Protein AF-A0A0K2VF06-F1 (afdb_monomer_lite)

Sequence (152 aa):
NKLTKWKQSRIMMLVVFKSTPILQKTLKVRHAMFQLYALKLLKMQTKYLGRQWRKSHMKILTSIYTQVRHRLNDDWAYGNDVDSHPLDFQAEESELRTAVDRFHCRRYECLNSSHDGDFKNMTKDFFADDFHFESVDNCISSVLSQEIELMP

Organism: Lepeophtheirus salmonis (NCBI:txid72036)

InterPro domains:
  IPR021819 Far11/STRP, C-terminal [PF11882] (1-128)
  IPR021819 Far11/STRP, C-terminal [SM01293] (1-135)
  IPR040185 Far11/STRP [PTHR13239] (1-150)

Foldseek 3Di:
DDDPVVPLLSLLVCVVVVVLVVLVVQCVDPDLVSVLVSLVSVLSNLQPVADVVCVVPVVSVVCNVVRPDDDPPSCSPPHDNPPDDNVVSVVVVVVVVVVVVVVCCVPPVVVVPPPDDPCVVVVCVVCVVVPDDDPPPPPPPDPVPPPPPPDD

pLDDT: mean 77.27, std 17.56, range [43.62, 97.31]

Secondary structure (DSSP, 8-state):
--SSTT-HHHHHHHHHTT-HHHHHHHTTSS-HHHHHHHHHHHHHHTTTSHHHHHHHTHHHHHHHHHHSPP-TT--TTS-------HHHHHHHHHHHHHHHHHHHIIIIIHHHTTT-TTTHHHHHHHHTT----------TT--TTS------

Structure (mmCIF, N/CA/C/O backbone):
data_AF-A0A0K2VF06-F1
#
_entry.id   AF-A0A0K2VF06-F1
#
loop_
_atom_site.group_PDB
_atom_site.id
_atom_site.type_symbol
_atom_site.label_atom_id
_atom_site.label_alt_id
_atom_site.label_comp_id
_atom_site.label_asym_id
_atom_site.label_entity_id
_atom_site.label_seq_id
_atom_site.pdbx_PDB_ins_code
_atom_site.Cartn_x
_atom_site.Cartn_y
_atom_site.Cartn_z
_atom_site.occupancy
_atom_site.B_iso_or_equiv
_atom_site.auth_seq_id
_atom_site.auth_comp_id
_atom_site.auth_asym_id
_atom_site.auth_atom_id
_atom_site.pdbx_PDB_model_num
ATOM 1 N N . ASN A 1 1 ? -7.682 -10.708 -15.814 1.00 61.62 1 ASN A N 1
ATOM 2 C CA . ASN A 1 1 ? -6.329 -10.539 -15.224 1.00 61.62 1 ASN A CA 1
ATOM 3 C C . ASN A 1 1 ? -6.378 -9.689 -13.953 1.00 61.62 1 ASN A C 1
ATOM 5 O O . ASN A 1 1 ? -7.124 -8.724 -13.926 1.00 61.62 1 ASN A O 1
ATOM 9 N N . LYS A 1 2 ? -5.641 -10.039 -12.882 1.00 79.94 2 LYS A N 1
ATOM 10 C CA . LYS A 1 2 ? -5.593 -9.255 -11.620 1.00 79.94 2 LYS A CA 1
ATOM 11 C C . LYS A 1 2 ? -4.374 -8.324 -11.620 1.00 79.94 2 LYS A C 1
ATOM 13 O O . LYS A 1 2 ? -3.289 -8.767 -11.976 1.00 79.94 2 LYS A O 1
ATOM 18 N N . LEU A 1 3 ? -4.544 -7.063 -11.205 1.00 82.50 3 LEU A N 1
ATOM 19 C CA . LEU A 1 3 ? -3.529 -6.017 -11.407 1.00 82.50 3 LEU A CA 1
ATOM 20 C C . LEU A 1 3 ? -2.263 -6.195 -10.557 1.00 82.50 3 LEU A C 1
ATOM 22 O O . LEU A 1 3 ? -1.172 -6.002 -11.080 1.00 82.50 3 LEU A O 1
ATOM 26 N N . THR A 1 4 ? -2.408 -6.569 -9.283 1.00 85.81 4 THR A N 1
ATOM 27 C CA . THR A 1 4 ? -1.322 -6.572 -8.278 1.00 85.81 4 THR A CA 1
ATOM 28 C C . THR A 1 4 ? -1.039 -7.948 -7.669 1.00 85.81 4 THR A C 1
ATOM 30 O O . THR A 1 4 ? -0.079 -8.124 -6.925 1.00 85.81 4 THR A O 1
ATOM 33 N N . LYS A 1 5 ? -1.874 -8.955 -7.958 1.00 86.19 5 LYS A N 1
ATOM 34 C CA . LYS A 1 5 ? -1.727 -10.297 -7.377 1.00 86.19 5 LYS A CA 1
ATOM 35 C C . LYS A 1 5 ? -0.446 -10.948 -7.912 1.00 86.19 5 LYS A C 1
ATOM 37 O O . LYS A 1 5 ? -0.345 -11.118 -9.120 1.00 86.19 5 LYS A O 1
ATOM 42 N N . TRP A 1 6 ? 0.459 -11.343 -7.012 1.00 82.62 6 TRP A N 1
ATOM 43 C CA . TRP A 1 6 ? 1.774 -11.930 -7.329 1.00 82.62 6 TRP A CA 1
ATOM 44 C C . TRP A 1 6 ? 2.726 -11.013 -8.110 1.00 82.62 6 TRP A C 1
ATOM 46 O O . TRP A 1 6 ? 3.704 -11.488 -8.668 1.00 82.62 6 TRP A O 1
ATOM 56 N N . LYS A 1 7 ? 2.455 -9.704 -8.146 1.00 88.06 7 LYS A N 1
ATOM 57 C CA . LYS A 1 7 ? 3.281 -8.724 -8.860 1.00 88.06 7 LYS A CA 1
ATOM 58 C C . LYS A 1 7 ? 3.896 -7.758 -7.860 1.00 88.06 7 LYS A C 1
ATOM 60 O O . LYS A 1 7 ? 3.299 -6.725 -7.553 1.00 88.06 7 LYS A O 1
ATOM 65 N N . GLN A 1 8 ? 5.042 -8.143 -7.306 1.00 87.56 8 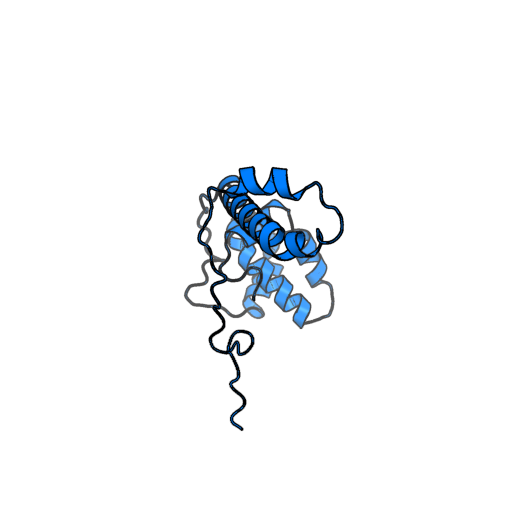GLN A N 1
ATOM 66 C CA . GLN A 1 8 ? 5.730 -7.396 -6.249 1.00 87.56 8 GLN A CA 1
ATOM 67 C C . GLN A 1 8 ? 6.121 -5.990 -6.714 1.00 87.56 8 GLN A C 1
ATOM 69 O O . GLN A 1 8 ? 5.853 -5.033 -5.996 1.00 87.56 8 GLN A O 1
ATOM 74 N N . SER A 1 9 ? 6.595 -5.850 -7.950 1.00 87.06 9 SER A N 1
ATOM 75 C CA . SER A 1 9 ? 6.999 -4.582 -8.576 1.00 87.06 9 SER A CA 1
ATOM 76 C C . SER A 1 9 ? 5.854 -3.575 -8.601 1.00 87.06 9 SER A C 1
ATOM 78 O O . SER A 1 9 ? 5.983 -2.455 -8.115 1.00 87.06 9 SER A O 1
ATOM 80 N N . ARG A 1 10 ? 4.652 -4.007 -8.993 1.00 89.44 10 ARG A N 1
ATOM 81 C CA . ARG A 1 10 ? 3.447 -3.159 -8.961 1.00 89.44 10 ARG A CA 1
ATOM 82 C C . ARG A 1 10 ? 3.022 -2.760 -7.556 1.00 89.44 10 ARG A C 1
ATOM 84 O O . ARG A 1 10 ? 2.544 -1.648 -7.351 1.00 89.44 10 ARG A O 1
ATOM 91 N N . ILE A 1 11 ? 3.149 -3.666 -6.587 1.00 90.94 11 ILE A N 1
ATOM 92 C CA . ILE A 1 11 ? 2.858 -3.351 -5.184 1.00 90.94 11 ILE A CA 1
ATOM 93 C C . ILE A 1 11 ? 3.873 -2.328 -4.665 1.00 90.94 11 ILE A C 1
ATOM 95 O O . ILE A 1 11 ? 3.472 -1.369 -4.010 1.00 90.94 11 ILE A O 1
ATOM 99 N N . MET A 1 12 ? 5.152 -2.493 -5.002 1.00 88.81 12 MET A N 1
ATOM 100 C CA . MET A 1 12 ? 6.205 -1.554 -4.640 1.00 88.81 12 MET A CA 1
ATOM 101 C C . MET A 1 12 ? 5.965 -0.178 -5.265 1.00 88.81 12 MET A C 1
ATOM 103 O O . MET A 1 12 ? 5.983 0.818 -4.549 1.00 88.81 12 MET A O 1
ATOM 107 N N . MET A 1 13 ? 5.620 -0.107 -6.552 1.00 88.50 13 MET A N 1
ATOM 108 C CA . MET A 1 13 ? 5.266 1.154 -7.213 1.00 88.50 13 MET A CA 1
ATOM 109 C C . MET A 1 13 ? 4.129 1.884 -6.486 1.00 88.50 13 MET A C 1
ATOM 111 O O . MET A 1 13 ? 4.196 3.093 -6.273 1.00 88.50 13 MET A O 1
ATOM 115 N N . LEU A 1 14 ? 3.104 1.159 -6.022 1.00 91.00 14 LEU A N 1
ATOM 116 C CA . LEU A 1 14 ? 2.032 1.747 -5.211 1.00 91.00 14 LEU A CA 1
ATOM 117 C C . LEU A 1 14 ? 2.540 2.329 -3.880 1.00 91.00 14 LEU A C 1
ATOM 119 O O . LEU A 1 14 ? 1.982 3.318 -3.396 1.00 91.00 14 LEU A O 1
ATOM 123 N N . VAL A 1 15 ? 3.560 1.729 -3.268 1.00 90.38 15 VAL A N 1
ATOM 124 C CA . VAL A 1 15 ? 4.181 2.225 -2.028 1.00 90.38 15 VAL A CA 1
ATOM 125 C C . VAL A 1 15 ? 5.051 3.451 -2.308 1.00 90.38 15 VAL A C 1
ATOM 127 O O . VAL A 1 15 ? 4.930 4.452 -1.596 1.00 90.38 15 VAL A O 1
ATOM 130 N N . VAL A 1 16 ? 5.852 3.415 -3.377 1.00 88.31 16 VAL A N 1
A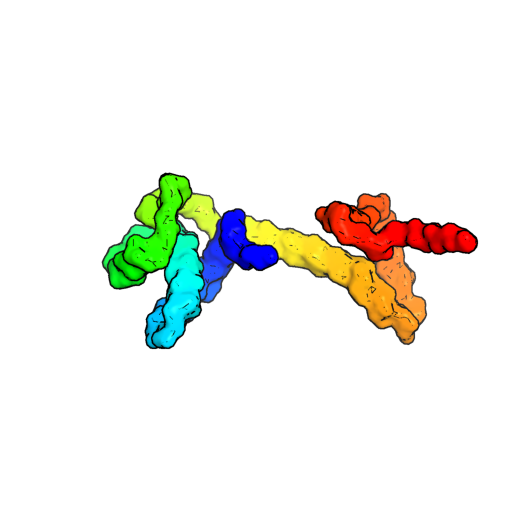TOM 131 C CA . VAL A 1 16 ? 6.680 4.536 -3.854 1.00 88.31 16 VAL A CA 1
ATOM 132 C C . VAL A 1 16 ? 5.813 5.765 -4.130 1.00 88.31 16 VAL A C 1
ATOM 134 O O . VAL A 1 16 ? 6.086 6.839 -3.597 1.00 88.31 16 VAL A O 1
ATOM 137 N N . PHE A 1 17 ? 4.688 5.595 -4.833 1.00 91.25 17 PHE A N 1
ATOM 138 C CA . PHE A 1 17 ? 3.723 6.667 -5.112 1.00 91.25 17 PHE A CA 1
ATOM 139 C C . PHE A 1 17 ? 2.837 7.068 -3.924 1.00 91.25 17 PHE A C 1
ATOM 141 O O . PHE A 1 17 ? 1.856 7.788 -4.102 1.00 91.25 17 PHE A O 1
ATOM 148 N N . LYS A 1 18 ? 3.142 6.610 -2.703 1.00 92.06 18 LYS A N 1
ATOM 149 C CA . LYS A 1 18 ? 2.395 6.959 -1.485 1.00 92.06 18 LYS A CA 1
ATOM 150 C C . LYS A 1 18 ? 0.889 6.713 -1.636 1.00 92.06 18 LYS A C 1
ATOM 152 O O . LYS A 1 18 ? 0.080 7.533 -1.220 1.00 92.06 18 LYS A O 1
ATOM 157 N N . SER A 1 19 ? 0.481 5.578 -2.206 1.00 94.56 19 SER A N 1
ATOM 158 C CA . SER A 1 19 ? -0.950 5.256 -2.373 1.00 94.56 19 SER A CA 1
ATOM 159 C C . SER A 1 19 ? -1.666 4.931 -1.055 1.00 94.56 19 SER A C 1
ATOM 161 O O . SER A 1 19 ? -2.891 5.017 -0.962 1.00 94.56 19 SER A O 1
ATOM 163 N N . THR A 1 20 ? -0.919 4.585 -0.006 1.00 93.75 20 THR A N 1
ATOM 164 C CA . THR A 1 20 ? -1.453 4.151 1.290 1.00 93.75 20 THR A CA 1
ATOM 165 C C . THR A 1 20 ? -2.448 5.145 1.915 1.00 93.75 20 THR A C 1
ATOM 167 O O . THR A 1 20 ? -3.533 4.704 2.291 1.00 93.75 20 THR A O 1
ATOM 170 N N . PRO A 1 21 ? -2.194 6.470 1.990 1.00 95.50 21 PRO A N 1
ATOM 171 C CA . PRO A 1 21 ? -3.152 7.434 2.538 1.00 95.50 21 PRO A CA 1
ATOM 172 C C . PRO A 1 21 ? -4.443 7.536 1.715 1.00 95.50 21 PRO A C 1
ATOM 174 O O . PRO A 1 21 ? -5.512 7.782 2.271 1.00 95.50 21 PRO A O 1
ATOM 177 N N . ILE A 1 22 ? -4.378 7.321 0.397 1.00 96.62 22 ILE A N 1
ATOM 178 C CA . ILE A 1 22 ? -5.568 7.285 -0.466 1.00 96.62 22 ILE A CA 1
ATOM 179 C C . ILE A 1 22 ? -6.405 6.062 -0.102 1.00 96.62 22 ILE A C 1
ATOM 181 O O . ILE A 1 22 ? -7.591 6.192 0.199 1.00 96.62 22 ILE A O 1
ATOM 185 N N . LEU A 1 23 ? -5.777 4.887 -0.022 1.00 96.62 23 LEU A N 1
ATOM 186 C CA . LEU A 1 23 ? -6.451 3.656 0.388 1.00 96.62 23 LEU A CA 1
ATOM 187 C C . LEU A 1 23 ? -7.056 3.782 1.796 1.00 96.62 23 LEU A C 1
ATOM 189 O O . LEU A 1 23 ? -8.189 3.367 2.018 1.00 96.62 23 LEU A O 1
ATOM 193 N N . GLN A 1 24 ? -6.383 4.445 2.734 1.00 96.00 24 GLN A N 1
ATOM 194 C CA . GLN A 1 24 ? -6.952 4.731 4.056 1.00 96.00 24 GLN A CA 1
ATOM 195 C C . GLN A 1 24 ? -8.229 5.577 3.985 1.00 96.00 24 GLN A C 1
ATOM 197 O O . GLN A 1 24 ? -9.198 5.287 4.686 1.00 96.00 24 GLN A O 1
ATOM 202 N N . LYS A 1 25 ? -8.264 6.604 3.126 1.00 96.12 25 LYS A N 1
ATOM 203 C CA . LYS A 1 25 ? -9.478 7.404 2.903 1.00 96.12 25 LYS A CA 1
ATOM 204 C C . LYS A 1 25 ? -10.601 6.549 2.320 1.00 96.12 25 LYS A C 1
ATOM 206 O O . LYS A 1 25 ? -11.737 6.677 2.769 1.00 96.12 25 LYS A O 1
ATOM 211 N N . THR A 1 26 ? -10.288 5.640 1.393 1.00 95.88 26 THR A N 1
ATOM 212 C CA . THR A 1 26 ? -11.295 4.743 0.798 1.00 95.88 26 THR A CA 1
ATOM 213 C C . THR A 1 26 ? -11.971 3.830 1.821 1.00 95.88 26 THR A C 1
ATOM 215 O O . THR A 1 26 ? -13.148 3.518 1.661 1.00 95.88 26 THR A O 1
ATOM 218 N N . LEU A 1 27 ? -11.297 3.484 2.927 1.00 96.25 27 LEU A N 1
ATOM 219 C CA . LEU A 1 27 ? -11.905 2.696 4.007 1.00 96.25 27 LEU A CA 1
ATOM 220 C C . LEU A 1 27 ? -13.056 3.422 4.720 1.00 96.25 27 LEU A C 1
ATOM 222 O O . LEU A 1 27 ? -13.896 2.767 5.331 1.00 96.25 27 LEU A O 1
ATOM 226 N N . LYS A 1 28 ? -13.137 4.756 4.634 1.00 94.75 28 LYS A N 1
ATOM 227 C CA . LYS A 1 28 ? -14.237 5.536 5.228 1.00 94.75 28 LYS A CA 1
ATOM 228 C C . LYS A 1 28 ? -15.548 5.412 4.442 1.00 94.75 28 LYS A C 1
ATOM 230 O O . LYS A 1 28 ? -16.607 5.729 4.978 1.00 94.75 28 LYS A O 1
ATOM 235 N N . VAL A 1 29 ? -15.491 4.959 3.188 1.00 95.69 29 VAL A N 1
ATOM 236 C CA . VAL A 1 29 ? -16.668 4.768 2.332 1.00 95.69 29 VAL A CA 1
ATOM 237 C C . VAL A 1 29 ? -17.415 3.511 2.773 1.00 95.69 29 VAL A C 1
ATOM 239 O O . VAL A 1 29 ? -16.829 2.433 2.826 1.00 95.69 29 VAL A O 1
ATOM 242 N N . ARG A 1 30 ? -18.719 3.628 3.057 1.00 93.06 30 ARG A N 1
ATOM 243 C CA . ARG A 1 30 ? -19.583 2.524 3.520 1.00 93.06 30 ARG A CA 1
ATOM 244 C C . ARG A 1 30 ? -19.983 1.578 2.381 1.00 93.06 30 ARG A C 1
ATOM 246 O O . ARG A 1 30 ? -21.158 1.416 2.078 1.00 93.06 30 ARG A O 1
ATOM 253 N N . HIS A 1 31 ? -18.998 0.963 1.738 1.00 96.88 31 HIS A N 1
ATOM 254 C CA . HIS A 1 31 ? -19.214 -0.028 0.691 1.00 96.88 31 HIS A CA 1
ATOM 255 C C . HIS A 1 31 ? -18.312 -1.242 0.930 1.00 96.88 31 HIS A C 1
ATOM 257 O O . HIS A 1 31 ? -17.108 -1.201 0.664 1.00 96.88 31 HIS A O 1
ATOM 263 N N . ALA A 1 32 ? -18.900 -2.331 1.432 1.00 94.62 32 ALA A N 1
ATOM 264 C CA . ALA A 1 32 ? -18.165 -3.477 1.972 1.00 94.62 32 ALA A CA 1
ATOM 265 C C . ALA A 1 32 ? -17.173 -4.095 0.974 1.00 94.62 32 ALA A C 1
ATOM 267 O O . ALA A 1 32 ? -16.021 -4.360 1.316 1.00 94.62 32 ALA A O 1
ATOM 268 N N . MET A 1 33 ? -17.581 -4.274 -0.287 1.00 95.88 33 MET A N 1
ATOM 269 C CA . MET A 1 33 ? -16.689 -4.819 -1.318 1.00 95.88 33 MET A CA 1
ATOM 270 C C . MET A 1 33 ? -15.512 -3.889 -1.603 1.00 95.88 33 MET A C 1
ATOM 272 O O . MET A 1 33 ? -14.379 -4.343 -1.739 1.00 95.88 33 MET A O 1
ATOM 276 N N . PHE A 1 34 ? -15.759 -2.582 -1.649 1.00 96.56 34 PHE A N 1
ATOM 277 C CA . PHE A 1 34 ? -14.711 -1.606 -1.932 1.00 96.56 34 PHE A CA 1
ATOM 278 C C . PHE A 1 34 ? -13.690 -1.552 -0.794 1.00 96.56 34 PHE A C 1
ATOM 280 O O . PHE A 1 34 ? -12.489 -1.662 -1.043 1.00 96.56 34 PHE A O 1
ATOM 287 N N . GLN A 1 35 ? -14.168 -1.515 0.453 1.00 97.31 35 GLN A N 1
ATOM 288 C CA . GLN A 1 35 ? -13.326 -1.618 1.645 1.00 97.31 35 GLN A CA 1
ATOM 289 C C . GLN A 1 35 ? -12.497 -2.907 1.633 1.00 97.31 35 GLN A C 1
ATOM 291 O O . GLN A 1 35 ? -11.291 -2.859 1.858 1.00 97.31 35 GLN A O 1
ATOM 296 N N . LEU A 1 36 ? -13.099 -4.050 1.289 1.00 96.81 36 LEU A N 1
ATOM 297 C CA . LEU A 1 36 ? -12.388 -5.326 1.195 1.00 96.81 36 LEU A CA 1
ATOM 298 C C . LEU A 1 36 ? -11.250 -5.284 0.162 1.00 96.81 36 LEU A C 1
ATOM 300 O O . LEU A 1 36 ? -10.164 -5.805 0.421 1.00 96.81 36 LEU A O 1
ATOM 304 N N . TYR A 1 37 ? -11.466 -4.688 -1.013 1.00 96.31 37 TYR A N 1
ATOM 305 C CA . TYR A 1 37 ? -10.409 -4.556 -2.021 1.00 96.31 37 TYR A CA 1
ATOM 306 C C . TYR A 1 37 ? -9.324 -3.558 -1.605 1.00 96.31 37 TYR A C 1
ATOM 308 O O . TYR A 1 37 ? -8.143 -3.846 -1.805 1.00 96.31 37 TYR A O 1
ATOM 316 N N . ALA A 1 38 ? -9.687 -2.451 -0.957 1.00 96.75 38 ALA A N 1
ATOM 317 C CA . ALA A 1 38 ? -8.722 -1.521 -0.376 1.00 96.75 38 ALA A CA 1
ATOM 318 C C . ALA A 1 38 ? -7.865 -2.197 0.709 1.00 96.75 38 ALA A C 1
ATOM 320 O O . ALA A 1 38 ? -6.642 -2.066 0.697 1.00 96.75 38 ALA A O 1
ATOM 321 N N . LEU A 1 39 ? -8.471 -3.001 1.590 1.00 97.06 39 LEU A N 1
ATOM 322 C CA . LEU A 1 39 ? -7.754 -3.777 2.607 1.00 97.06 39 LEU A CA 1
ATOM 323 C C . LEU A 1 39 ? -6.837 -4.835 1.998 1.00 97.06 39 LEU A C 1
ATOM 325 O O . LEU A 1 39 ? -5.738 -5.039 2.501 1.00 97.06 39 LEU A O 1
ATOM 329 N N . LYS A 1 40 ? -7.235 -5.479 0.894 1.00 95.88 40 LYS A N 1
ATOM 330 C CA . LYS A 1 40 ? -6.346 -6.387 0.151 1.00 95.88 40 LYS A CA 1
ATOM 331 C C . LYS A 1 40 ? -5.120 -5.652 -0.382 1.00 95.88 40 LYS A C 1
ATOM 333 O O . LYS A 1 40 ? -4.023 -6.183 -0.277 1.00 95.88 40 LYS A O 1
ATOM 338 N N . LEU A 1 41 ? -5.287 -4.450 -0.932 1.00 95.31 41 LEU A N 1
ATOM 339 C CA . LEU A 1 41 ? -4.155 -3.647 -1.399 1.00 95.31 41 LEU A CA 1
ATOM 340 C C . LEU A 1 41 ? -3.259 -3.220 -0.232 1.00 95.31 41 LEU A C 1
ATOM 342 O O . LEU A 1 41 ? -2.050 -3.419 -0.304 1.00 95.31 41 LEU A O 1
ATOM 346 N N . LEU A 1 42 ? -3.843 -2.732 0.866 1.00 95.44 42 LEU A N 1
ATOM 347 C CA . LEU A 1 42 ? -3.107 -2.369 2.080 1.00 95.44 42 LEU A CA 1
ATOM 348 C C . LEU A 1 42 ? -2.330 -3.561 2.654 1.00 95.44 42 LEU A C 1
ATOM 350 O O . LEU A 1 42 ? -1.158 -3.401 2.973 1.00 95.44 42 LEU A O 1
ATOM 354 N N . LYS A 1 43 ? -2.935 -4.756 2.701 1.00 94.56 43 LYS A N 1
ATOM 355 C CA . LYS A 1 43 ? -2.283 -6.011 3.113 1.00 94.56 43 LYS A CA 1
ATOM 356 C C . LYS A 1 43 ? -1.033 -6.310 2.292 1.00 94.56 43 LYS A C 1
ATOM 358 O O . LYS A 1 43 ? -0.024 -6.698 2.855 1.00 94.56 43 LYS A O 1
ATOM 363 N N . MET A 1 44 ? -1.079 -6.136 0.973 1.00 92.31 44 MET A N 1
ATOM 364 C CA . MET A 1 44 ? 0.103 -6.391 0.140 1.00 92.31 44 MET A CA 1
ATOM 365 C C . MET A 1 44 ? 1.192 -5.327 0.355 1.00 92.31 44 MET A C 1
ATOM 367 O O . MET A 1 44 ? 2.375 -5.634 0.253 1.00 92.31 44 MET A O 1
ATOM 371 N N . GLN A 1 45 ? 0.807 -4.086 0.667 1.00 92.06 45 GLN A N 1
ATOM 372 C CA . GLN A 1 45 ? 1.744 -2.981 0.891 1.00 92.06 45 GLN A CA 1
ATOM 373 C C . GLN A 1 45 ? 2.441 -3.034 2.254 1.00 92.06 45 GLN A C 1
ATOM 375 O O . GLN A 1 45 ? 3.572 -2.571 2.363 1.00 92.06 45 GLN A O 1
ATOM 380 N N . THR A 1 46 ? 1.808 -3.587 3.295 1.00 92.12 46 THR A N 1
ATOM 381 C CA . THR A 1 46 ? 2.343 -3.560 4.673 1.00 92.12 46 THR A CA 1
ATOM 382 C C . THR A 1 46 ? 3.749 -4.134 4.804 1.00 92.12 46 THR A C 1
ATOM 384 O O . THR A 1 46 ? 4.492 -3.686 5.677 1.00 92.12 46 THR A O 1
ATOM 387 N N . LYS A 1 47 ? 4.115 -5.098 3.947 1.00 88.12 47 LYS A N 1
ATOM 388 C CA . LYS A 1 47 ? 5.457 -5.688 3.887 1.00 88.12 47 LYS A CA 1
ATOM 389 C C . LYS A 1 47 ? 6.535 -4.623 3.649 1.00 88.12 47 LYS A C 1
ATOM 391 O O . LYS A 1 47 ? 7.601 -4.700 4.242 1.00 88.12 47 LYS A O 1
ATOM 396 N N . TYR A 1 48 ? 6.222 -3.600 2.858 1.00 88.06 48 TYR A N 1
ATOM 397 C CA . TYR A 1 48 ? 7.160 -2.566 2.411 1.00 88.06 48 TYR A CA 1
ATOM 398 C C . TYR A 1 48 ? 7.064 -1.253 3.207 1.00 88.06 48 TYR A C 1
ATOM 400 O O . TYR A 1 48 ? 7.881 -0.358 3.032 1.00 88.06 48 TYR A O 1
ATOM 408 N N . LEU A 1 49 ? 6.069 -1.109 4.090 1.00 88.56 49 LEU A N 1
ATOM 409 C CA . LEU A 1 49 ? 5.866 0.108 4.896 1.00 88.56 49 LEU A CA 1
ATOM 410 C C . LEU A 1 49 ? 6.684 0.114 6.202 1.00 88.56 49 LEU A C 1
ATOM 412 O O . LEU A 1 49 ? 6.724 1.118 6.915 1.00 88.56 49 LEU A O 1
ATOM 416 N N . GLY A 1 50 ? 7.335 -1.005 6.527 1.00 87.25 50 GLY A N 1
ATOM 417 C CA . GLY A 1 50 ? 8.227 -1.129 7.676 1.00 87.25 50 GLY A CA 1
ATOM 418 C C . GLY A 1 50 ? 7.521 -1.320 9.025 1.00 87.25 50 GLY A C 1
ATOM 419 O O . GLY A 1 50 ? 6.293 -1.359 9.162 1.00 87.25 50 GLY A O 1
ATOM 420 N N . ARG A 1 51 ? 8.324 -1.501 10.081 1.00 88.06 51 ARG A N 1
ATOM 421 C CA . ARG A 1 51 ? 7.826 -1.782 11.444 1.00 88.06 51 ARG A CA 1
ATOM 422 C C . ARG A 1 51 ? 7.120 -0.586 12.086 1.00 88.06 51 ARG A C 1
ATOM 424 O O . ARG A 1 51 ? 6.091 -0.778 12.733 1.00 88.06 51 ARG A O 1
ATOM 431 N N . GLN A 1 52 ? 7.627 0.632 11.890 1.00 88.88 52 GLN A N 1
ATOM 432 C CA . GLN A 1 52 ? 7.075 1.825 12.539 1.00 88.88 52 GLN A CA 1
ATOM 433 C C . GLN A 1 52 ? 5.665 2.163 12.045 1.00 88.88 52 GLN A C 1
ATOM 435 O O . GLN A 1 52 ? 4.789 2.475 12.851 1.00 88.88 52 GLN A O 1
ATOM 440 N N . TRP A 1 53 ? 5.414 2.025 10.740 1.00 91.25 53 TRP A N 1
ATOM 441 C CA . TRP A 1 53 ? 4.082 2.229 10.175 1.00 91.25 53 TRP A CA 1
ATOM 442 C C . TRP A 1 53 ? 3.068 1.247 10.764 1.00 91.25 53 TRP A C 1
ATOM 444 O O . TRP A 1 53 ? 1.971 1.646 11.145 1.00 91.25 53 TRP A O 1
ATOM 454 N N . ARG A 1 54 ? 3.451 -0.028 10.919 1.00 91.62 54 ARG A N 1
ATOM 455 C CA . ARG A 1 54 ? 2.586 -1.042 11.534 1.00 91.62 54 ARG A CA 1
ATOM 456 C C . ARG A 1 54 ? 2.157 -0.629 12.941 1.00 91.62 54 ARG A C 1
ATOM 458 O O . ARG A 1 54 ? 0.958 -0.620 13.209 1.00 91.62 54 ARG A O 1
ATOM 465 N N . LYS A 1 55 ? 3.103 -0.205 13.792 1.00 91.94 55 LYS A N 1
ATOM 466 C CA . LYS A 1 55 ? 2.829 0.263 15.166 1.00 91.94 55 LYS A CA 1
ATOM 467 C C . LYS A 1 55 ? 1.782 1.383 15.215 1.00 91.94 55 LYS A C 1
ATOM 469 O O . LYS A 1 55 ? 0.888 1.329 16.051 1.00 91.94 55 LYS A O 1
ATOM 474 N N . SER A 1 56 ? 1.850 2.361 14.310 1.00 94.62 56 SER A N 1
ATOM 475 C CA . SER A 1 56 ? 0.906 3.488 14.278 1.00 94.62 56 SER A CA 1
ATOM 476 C C . SER A 1 56 ? -0.424 3.191 13.568 1.00 94.62 56 SER A C 1
ATOM 478 O O . SER A 1 56 ? -1.381 3.943 13.733 1.00 94.62 56 SER A O 1
ATOM 480 N N . HIS A 1 57 ? -0.532 2.083 12.826 1.00 94.62 57 HIS A N 1
ATOM 481 C CA . HIS A 1 57 ? -1.707 1.736 12.012 1.00 94.62 57 HIS A CA 1
ATOM 482 C C . HIS A 1 57 ? -2.405 0.447 12.469 1.00 94.62 57 HIS A C 1
ATOM 484 O O . HIS A 1 57 ? -2.982 -0.286 11.662 1.00 94.62 57 HIS A O 1
ATOM 490 N N . MET A 1 58 ? -2.415 0.190 13.780 1.00 95.19 58 MET A N 1
ATOM 491 C CA . MET A 1 58 ? -2.995 -1.030 14.354 1.00 95.19 58 MET A CA 1
ATOM 492 C C . MET A 1 58 ? -4.450 -1.265 13.955 1.00 95.19 58 MET A C 1
ATOM 494 O O . MET A 1 58 ? -4.791 -2.377 13.581 1.00 95.19 58 MET A O 1
ATOM 498 N N . LYS A 1 59 ? -5.293 -0.226 13.907 1.00 96.12 59 LYS A N 1
ATOM 499 C CA . LYS A 1 59 ? -6.695 -0.372 13.465 1.00 96.12 59 LYS A CA 1
ATOM 500 C C . LYS A 1 59 ? -6.812 -0.968 12.055 1.00 96.12 59 LYS A C 1
ATOM 502 O O . LYS A 1 59 ? -7.706 -1.772 11.795 1.00 96.12 59 LYS A O 1
ATOM 507 N N . ILE A 1 60 ? -5.904 -0.597 11.150 1.00 96.00 60 ILE A N 1
ATOM 508 C CA . ILE A 1 60 ? -5.863 -1.136 9.784 1.00 96.00 60 ILE A CA 1
ATOM 509 C C . ILE A 1 60 ? -5.387 -2.582 9.815 1.00 96.00 60 ILE A C 1
ATOM 511 O O . ILE A 1 60 ? -6.019 -3.430 9.194 1.00 96.00 60 ILE A O 1
ATOM 515 N N . LEU A 1 61 ? -4.319 -2.873 10.563 1.00 95.44 61 LEU A N 1
ATOM 516 C CA . LEU A 1 61 ? -3.824 -4.241 10.729 1.00 95.44 61 LEU A CA 1
ATOM 517 C C . LEU A 1 61 ? -4.917 -5.155 11.281 1.00 95.44 61 LEU A C 1
ATOM 519 O O . LEU A 1 61 ? -5.172 -6.200 10.695 1.00 95.44 61 LEU A O 1
ATOM 523 N N . THR A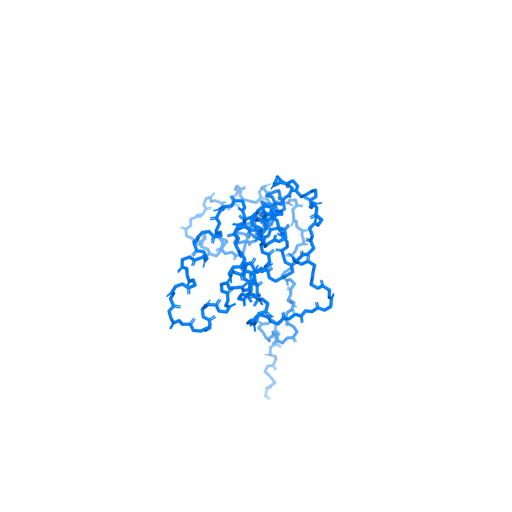 1 62 ? -5.624 -4.737 12.331 1.00 96.56 62 THR A N 1
ATOM 524 C CA . THR A 1 62 ? -6.774 -5.458 12.887 1.00 96.56 62 THR A CA 1
ATOM 525 C C . THR A 1 62 ? -7.856 -5.684 11.835 1.00 96.56 62 THR A C 1
ATOM 527 O O . THR A 1 62 ? -8.349 -6.798 11.713 1.00 96.56 62 THR A O 1
ATOM 530 N N . SER A 1 63 ? -8.189 -4.671 11.031 1.00 96.81 63 SER A N 1
ATOM 531 C CA . SER A 1 63 ? -9.189 -4.805 9.958 1.00 96.81 63 SER A CA 1
ATOM 532 C C . SER A 1 63 ? -8.748 -5.801 8.878 1.00 96.81 63 SER A C 1
ATOM 534 O O . SER A 1 63 ? -9.546 -6.599 8.395 1.00 96.81 63 SER A O 1
ATOM 536 N N . ILE A 1 64 ? -7.458 -5.816 8.526 1.00 96.50 64 ILE A N 1
ATOM 537 C CA . ILE A 1 64 ? -6.891 -6.828 7.625 1.00 96.50 64 ILE A CA 1
ATOM 538 C C . ILE A 1 64 ? -7.002 -8.218 8.262 1.00 96.50 64 ILE A C 1
ATOM 540 O O . ILE A 1 64 ? -7.423 -9.157 7.587 1.00 96.50 64 ILE A O 1
ATOM 544 N N . TYR A 1 65 ? -6.667 -8.348 9.548 1.00 95.44 65 TYR A N 1
ATOM 545 C CA . TYR A 1 65 ? -6.746 -9.610 10.283 1.00 95.44 65 TYR A CA 1
ATOM 546 C C . TYR A 1 65 ? -8.161 -10.185 10.343 1.00 95.44 65 TYR A C 1
ATOM 548 O O . TYR A 1 65 ? -8.314 -11.398 10.215 1.00 95.44 65 TYR A O 1
AT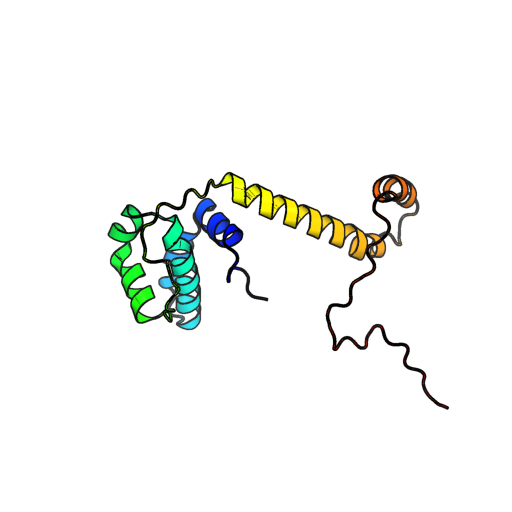OM 556 N N . THR A 1 66 ? -9.182 -9.346 10.508 1.00 96.56 66 THR A N 1
ATOM 557 C CA . THR A 1 66 ? -10.569 -9.803 10.653 1.00 96.56 66 THR A CA 1
ATOM 558 C C . THR A 1 66 ? -11.288 -9.995 9.319 1.00 96.56 66 THR A C 1
ATOM 560 O O . THR A 1 66 ? -12.144 -10.869 9.221 1.00 96.56 66 THR A O 1
ATOM 563 N N . GLN A 1 67 ? -10.962 -9.211 8.284 1.00 96.19 67 GLN A N 1
ATOM 564 C CA . GLN A 1 67 ? -11.759 -9.161 7.047 1.00 96.19 67 GLN A CA 1
ATOM 565 C C . GLN A 1 67 ? -11.076 -9.792 5.828 1.00 96.19 67 GLN A C 1
ATOM 567 O O . GLN A 1 67 ? -11.753 -10.178 4.873 1.00 96.19 67 GLN A O 1
ATOM 572 N N . VAL A 1 68 ? -9.744 -9.901 5.810 1.00 96.19 68 VAL A N 1
ATOM 573 C CA . VAL A 1 68 ? -9.007 -10.447 4.661 1.00 96.19 68 VAL A CA 1
ATOM 574 C C . VAL A 1 68 ? -8.567 -11.878 4.951 1.00 96.19 68 VAL A C 1
ATOM 576 O O . VAL A 1 68 ? -7.925 -12.153 5.956 1.00 96.19 68 VAL A O 1
ATOM 579 N N . ARG A 1 69 ? -8.854 -12.801 4.024 1.00 93.88 69 ARG A N 1
ATOM 580 C CA . ARG A 1 69 ? -8.437 -14.208 4.137 1.00 93.88 69 ARG A CA 1
ATOM 581 C C . ARG A 1 69 ? -6.913 -14.340 4.279 1.00 93.88 69 ARG A C 1
ATOM 583 O O . ARG A 1 69 ? -6.167 -13.781 3.468 1.00 93.88 69 ARG A O 1
ATOM 590 N N . HIS A 1 70 ? -6.490 -15.152 5.246 1.00 92.81 70 HIS A N 1
ATOM 591 C CA . HIS A 1 70 ? -5.094 -15.528 5.494 1.00 92.81 70 HIS A CA 1
ATOM 592 C C . HIS A 1 70 ? -4.687 -16.774 4.711 1.00 92.81 70 HIS A C 1
ATOM 594 O O . HIS A 1 70 ? -5.513 -17.644 4.415 1.00 92.81 70 HIS A O 1
ATOM 600 N N . ARG A 1 71 ? -3.405 -16.854 4.361 1.00 89.25 71 ARG A N 1
ATOM 601 C CA . ARG A 1 71 ? -2.752 -18.027 3.774 1.00 89.25 71 ARG A CA 1
ATOM 602 C C . ARG A 1 71 ? -1.534 -18.381 4.617 1.00 89.25 71 ARG A C 1
ATOM 604 O O . ARG A 1 71 ? -0.932 -17.503 5.214 1.00 89.25 71 ARG A O 1
ATOM 611 N N . LEU A 1 72 ? -1.149 -19.654 4.625 1.00 83.94 72 LEU A N 1
ATOM 612 C CA . LEU A 1 72 ? 0.039 -20.105 5.362 1.00 83.94 72 LEU A CA 1
ATOM 613 C C . LEU A 1 72 ? 1.324 -19.408 4.883 1.00 83.94 72 LEU A C 1
ATOM 615 O O . LEU A 1 72 ? 2.190 -19.102 5.689 1.00 83.94 72 LEU A O 1
ATOM 619 N N . ASN A 1 73 ? 1.394 -19.073 3.592 1.00 83.81 73 ASN A N 1
ATOM 620 C CA . ASN A 1 73 ? 2.547 -18.402 2.984 1.00 83.81 73 ASN A CA 1
ATOM 621 C C . ASN A 1 73 ? 2.416 -16.862 2.973 1.00 83.81 73 ASN A C 1
ATOM 623 O O . ASN A 1 73 ? 3.131 -16.195 2.230 1.00 83.81 73 ASN A O 1
ATOM 627 N N . ASP A 1 74 ? 1.459 -16.287 3.712 1.00 85.06 74 ASP A N 1
ATOM 628 C CA . ASP A 1 74 ? 1.251 -14.836 3.765 1.00 85.06 74 ASP A CA 1
ATOM 629 C C . ASP A 1 74 ? 2.262 -14.184 4.730 1.00 85.06 74 ASP A C 1
ATOM 631 O O . ASP A 1 74 ? 2.027 -14.088 5.933 1.00 85.06 74 ASP A O 1
ATOM 635 N N . ASP A 1 75 ? 3.366 -13.664 4.197 1.00 83.94 75 ASP A N 1
ATOM 636 C CA . ASP A 1 75 ? 4.465 -13.053 4.961 1.00 83.94 75 ASP A CA 1
ATOM 637 C C . ASP A 1 75 ? 4.287 -11.547 5.250 1.00 83.94 75 ASP A C 1
ATOM 639 O O . ASP A 1 75 ? 5.138 -10.923 5.879 1.00 83.94 75 ASP A O 1
ATOM 643 N N . TRP A 1 76 ? 3.160 -10.947 4.851 1.00 86.44 76 TRP A N 1
ATOM 644 C CA . TRP A 1 76 ? 2.884 -9.502 4.974 1.00 86.44 76 TRP A CA 1
ATOM 645 C C . TRP A 1 76 ? 3.008 -8.924 6.396 1.00 86.44 76 TRP A C 1
ATOM 647 O O . TRP A 1 76 ? 3.241 -7.720 6.566 1.00 86.44 76 TRP A O 1
ATOM 657 N N . ALA A 1 77 ? 2.800 -9.762 7.415 1.00 81.88 77 ALA A N 1
ATOM 658 C CA . ALA A 1 77 ? 2.887 -9.392 8.824 1.00 81.88 77 ALA A CA 1
ATOM 659 C C . ALA A 1 77 ? 4.308 -9.543 9.393 1.00 81.88 77 ALA A C 1
ATOM 661 O O . ALA A 1 77 ? 4.631 -8.885 10.384 1.00 81.88 77 ALA A O 1
ATOM 662 N N . TYR A 1 78 ? 5.165 -10.347 8.757 1.00 78.81 78 TYR A N 1
ATOM 663 C CA . TYR A 1 78 ? 6.553 -10.507 9.171 1.00 78.81 78 TYR A CA 1
ATOM 664 C C . TYR A 1 78 ? 7.368 -9.271 8.779 1.00 78.81 78 TYR A C 1
ATOM 666 O O . TYR A 1 78 ? 7.166 -8.636 7.744 1.00 78.81 78 TYR A O 1
ATOM 674 N N . GLY A 1 79 ? 8.238 -8.843 9.690 1.00 63.41 79 GLY A N 1
ATOM 675 C CA . GLY A 1 79 ? 9.034 -7.628 9.555 1.00 63.41 79 GLY A CA 1
ATOM 676 C C . GLY A 1 79 ? 10.441 -7.891 9.068 1.00 63.41 79 GLY A C 1
ATOM 677 O O . GLY A 1 79 ? 11.369 -7.373 9.685 1.00 63.41 79 GLY A O 1
ATOM 678 N N . ASN A 1 80 ? 10.591 -8.702 8.024 1.00 64.38 80 ASN A N 1
ATOM 679 C CA . ASN A 1 80 ? 11.865 -8.752 7.322 1.00 64.38 80 ASN A CA 1
ATOM 680 C C . ASN A 1 80 ? 12.022 -7.416 6.601 1.00 64.38 80 ASN A C 1
ATOM 682 O O . ASN A 1 80 ? 11.103 -6.994 5.892 1.00 64.38 80 ASN A O 1
ATOM 686 N N . ASP A 1 81 ? 13.139 -6.739 6.845 1.00 63.50 81 ASP A N 1
ATOM 687 C CA . ASP A 1 81 ? 13.549 -5.632 5.999 1.00 63.50 81 ASP A CA 1
ATOM 688 C C . ASP A 1 81 ? 13.786 -6.251 4.625 1.00 63.50 81 ASP A C 1
ATOM 690 O O . ASP A 1 81 ? 14.640 -7.114 4.441 1.00 63.50 81 ASP A O 1
ATOM 694 N N . VAL A 1 82 ? 12.887 -5.953 3.694 1.00 67.12 82 VAL A N 1
ATOM 695 C CA . VAL A 1 82 ? 13.095 -6.359 2.316 1.00 67.12 82 VAL A CA 1
ATOM 696 C C . VAL A 1 82 ? 14.153 -5.395 1.804 1.00 67.12 82 VAL A C 1
ATOM 698 O O . VAL A 1 82 ? 13.878 -4.195 1.752 1.00 67.12 82 VAL A O 1
ATOM 701 N N . ASP A 1 83 ? 15.324 -5.905 1.422 1.00 61.59 83 ASP A N 1
ATOM 702 C CA . ASP A 1 83 ? 16.369 -5.168 0.690 1.00 61.59 83 ASP A CA 1
ATOM 703 C C . ASP A 1 83 ? 15.895 -4.831 -0.738 1.00 61.59 83 ASP A C 1
ATOM 705 O O . ASP A 1 83 ? 16.552 -5.080 -1.739 1.00 61.59 83 ASP A O 1
ATOM 709 N N . SER A 1 84 ? 14.667 -4.340 -0.856 1.00 63.66 84 SER A N 1
ATOM 710 C CA . SER A 1 84 ? 14.022 -3.982 -2.102 1.00 63.66 84 SER A CA 1
ATOM 711 C C . SER A 1 84 ? 14.355 -2.527 -2.389 1.00 63.66 84 SER A C 1
ATOM 713 O O . SER A 1 84 ? 13.718 -1.630 -1.825 1.00 63.66 84 SER A O 1
ATOM 715 N N . HIS A 1 85 ? 15.345 -2.290 -3.247 1.00 67.06 85 HIS A N 1
ATOM 716 C CA . HIS A 1 85 ? 15.678 -0.943 -3.677 1.00 67.06 85 HIS A CA 1
ATOM 717 C C . HIS A 1 85 ? 14.585 -0.434 -4.638 1.00 67.06 85 HIS A C 1
ATOM 719 O O . HIS A 1 85 ? 14.243 -1.126 -5.597 1.00 67.06 85 HIS A O 1
ATOM 725 N N . PRO A 1 86 ? 13.996 0.761 -4.426 1.00 67.81 86 PRO A N 1
ATOM 726 C CA . PRO A 1 86 ? 12.920 1.275 -5.279 1.00 67.81 86 PRO A CA 1
ATOM 727 C C . PRO A 1 86 ? 13.257 1.334 -6.777 1.00 67.81 86 PRO A C 1
ATOM 729 O O . PRO A 1 86 ? 12.354 1.190 -7.600 1.00 67.81 86 PRO A O 1
ATOM 732 N N . LEU A 1 87 ? 14.537 1.524 -7.125 1.00 66.50 87 LEU A N 1
ATOM 733 C CA . LEU A 1 87 ? 14.992 1.574 -8.521 1.00 66.50 87 LEU A CA 1
ATOM 734 C C . LEU A 1 87 ? 14.846 0.230 -9.244 1.00 66.50 87 LEU A C 1
ATOM 736 O O . LEU A 1 87 ? 14.524 0.226 -10.430 1.00 66.50 87 LEU A O 1
ATOM 740 N N . ASP A 1 88 ? 15.016 -0.891 -8.540 1.00 70.62 88 ASP A N 1
ATOM 741 C CA . ASP A 1 88 ? 15.034 -2.222 -9.160 1.00 70.62 88 ASP A CA 1
ATOM 742 C C . ASP A 1 88 ? 13.675 -2.548 -9.796 1.00 70.62 88 ASP A C 1
ATOM 744 O O . ASP A 1 88 ? 13.587 -3.086 -10.896 1.00 70.62 88 ASP A O 1
ATOM 748 N N . PHE A 1 89 ? 12.589 -2.125 -9.147 1.00 72.25 89 PHE A N 1
ATOM 749 C CA . PHE A 1 89 ? 11.225 -2.342 -9.638 1.00 72.25 89 PHE A CA 1
ATOM 750 C C . PHE A 1 89 ? 10.812 -1.343 -10.721 1.00 72.25 89 PHE A C 1
ATOM 752 O O . PHE A 1 89 ? 9.918 -1.633 -11.518 1.00 72.25 89 PHE A O 1
ATOM 759 N N . GLN A 1 90 ? 11.433 -0.160 -10.745 1.00 75.44 90 GLN A N 1
ATOM 760 C CA . GLN A 1 90 ? 11.171 0.846 -11.770 1.00 75.44 90 GLN A CA 1
ATOM 761 C C . GLN A 1 90 ? 11.780 0.432 -13.113 1.00 75.44 90 GLN A C 1
ATOM 763 O O . GLN A 1 90 ? 11.152 0.653 -14.148 1.00 75.44 90 GLN A O 1
ATOM 768 N N . ALA A 1 91 ? 12.957 -0.202 -13.096 1.00 79.50 91 ALA A N 1
ATOM 769 C CA . ALA A 1 91 ? 13.587 -0.755 -14.292 1.00 79.50 91 ALA A CA 1
ATOM 770 C C . ALA A 1 91 ? 12.716 -1.848 -14.934 1.00 79.50 91 ALA A C 1
ATOM 772 O O . ALA A 1 91 ? 12.400 -1.749 -16.118 1.00 79.50 91 ALA A O 1
ATOM 773 N N . GLU A 1 92 ? 12.235 -2.813 -14.142 1.00 78.38 92 GLU A N 1
ATOM 774 C CA . GLU A 1 92 ? 11.370 -3.900 -14.628 1.00 78.38 92 GLU A CA 1
ATOM 775 C C . GLU A 1 92 ? 10.054 -3.373 -15.235 1.00 78.38 92 GLU A C 1
ATOM 777 O O . GLU A 1 92 ? 9.650 -3.779 -16.324 1.00 78.38 92 GLU A O 1
ATOM 782 N N . GLU A 1 93 ? 9.376 -2.422 -14.579 1.00 81.56 93 GLU A N 1
ATOM 783 C CA . GLU A 1 93 ? 8.141 -1.837 -15.128 1.00 81.56 93 GLU A CA 1
ATOM 784 C C . GLU A 1 93 ? 8.406 -0.955 -16.364 1.00 81.56 93 GLU A C 1
ATOM 786 O O . GLU A 1 93 ? 7.551 -0.882 -17.248 1.00 81.56 93 GLU A O 1
ATOM 791 N N . SER A 1 94 ? 9.577 -0.314 -16.461 1.00 83.69 94 SER A N 1
ATOM 792 C CA . SER A 1 94 ? 10.003 0.454 -17.642 1.00 83.69 94 SER A CA 1
ATOM 793 C C . SER A 1 94 ? 10.282 -0.452 -18.843 1.00 83.69 94 SER A C 1
ATOM 795 O O . SER A 1 94 ? 9.863 -0.156 -19.964 1.00 83.69 94 SER A O 1
ATOM 797 N N . GLU A 1 95 ? 10.940 -1.587 -18.619 1.00 86.38 95 GLU A N 1
ATOM 798 C CA . GLU A 1 95 ? 11.171 -2.604 -19.645 1.00 86.38 95 GLU A CA 1
ATOM 799 C C . GLU A 1 95 ? 9.845 -3.198 -20.134 1.00 86.38 95 GLU A C 1
ATOM 801 O O . GLU A 1 95 ? 9.573 -3.215 -21.336 1.00 86.38 95 GLU A O 1
ATOM 806 N N . LEU A 1 96 ? 8.958 -3.579 -19.206 1.00 84.06 96 LEU A N 1
ATOM 807 C CA . LEU A 1 96 ? 7.615 -4.058 -19.535 1.00 84.06 96 LEU A CA 1
ATOM 808 C C . LEU A 1 96 ? 6.811 -3.017 -20.317 1.00 84.06 96 LEU A C 1
ATOM 810 O O . LEU A 1 96 ? 6.123 -3.372 -21.274 1.00 84.06 96 LEU A O 1
ATOM 814 N N . ARG A 1 97 ? 6.890 -1.736 -19.933 1.00 86.00 97 ARG A N 1
ATOM 815 C CA . ARG A 1 97 ? 6.251 -0.635 -20.664 1.00 86.00 97 ARG A CA 1
ATOM 816 C C . ARG A 1 97 ? 6.777 -0.559 -22.092 1.00 86.00 97 ARG A C 1
ATOM 818 O O . ARG A 1 97 ? 5.977 -0.574 -23.016 1.00 86.00 97 ARG A O 1
ATOM 825 N N . THR A 1 98 ? 8.096 -0.568 -22.261 1.00 86.75 98 THR A N 1
ATOM 826 C CA . THR A 1 98 ? 8.753 -0.499 -23.573 1.00 86.75 98 THR A CA 1
ATOM 827 C C . THR A 1 98 ? 8.360 -1.678 -24.463 1.00 86.75 98 THR A C 1
ATOM 829 O O . THR A 1 98 ? 8.056 -1.490 -25.638 1.00 86.75 98 THR A O 1
ATOM 832 N N . ALA A 1 99 ? 8.309 -2.894 -23.915 1.00 85.00 99 ALA A N 1
ATOM 833 C CA . ALA A 1 99 ? 7.889 -4.084 -24.651 1.00 85.00 99 ALA A CA 1
ATOM 834 C C . ALA A 1 99 ? 6.411 -4.013 -25.077 1.00 85.00 99 ALA A C 1
ATOM 836 O O . ALA A 1 99 ? 6.072 -4.361 -26.211 1.00 85.00 99 ALA A O 1
ATOM 837 N N . VAL A 1 100 ? 5.536 -3.531 -24.187 1.00 86.50 100 VAL A N 1
ATOM 838 C CA . VAL A 1 100 ? 4.109 -3.323 -24.474 1.00 86.50 100 VAL A CA 1
ATOM 839 C C . VAL A 1 100 ? 3.913 -2.242 -25.530 1.00 86.50 100 VAL A C 1
ATOM 841 O O . VAL A 1 100 ? 3.156 -2.459 -26.472 1.00 86.50 100 VAL A O 1
ATOM 844 N N . ASP A 1 101 ? 4.605 -1.113 -25.410 1.00 83.19 101 ASP A N 1
ATOM 845 C CA . ASP A 1 101 ? 4.507 -0.009 -26.360 1.00 83.19 101 ASP A CA 1
ATOM 846 C C . ASP A 1 101 ? 5.039 -0.447 -27.731 1.00 83.19 101 ASP A C 1
ATOM 848 O O . ASP A 1 101 ? 4.342 -0.289 -28.726 1.00 83.19 101 ASP A O 1
ATOM 852 N N . ARG A 1 102 ? 6.176 -1.158 -27.791 1.00 82.62 102 ARG A N 1
ATOM 853 C CA . ARG A 1 102 ? 6.687 -1.764 -29.035 1.00 82.62 102 ARG A CA 1
ATOM 854 C C . ARG A 1 102 ? 5.672 -2.723 -29.668 1.00 82.62 102 ARG A C 1
ATOM 856 O O . ARG A 1 102 ? 5.496 -2.727 -30.885 1.00 82.62 102 ARG A O 1
ATOM 863 N N . PHE A 1 103 ? 4.996 -3.549 -28.868 1.00 81.69 103 PHE A N 1
ATOM 864 C CA . PHE A 1 103 ? 3.924 -4.419 -29.357 1.00 81.69 103 PHE A CA 1
ATOM 865 C C . PHE A 1 103 ? 2.728 -3.615 -29.887 1.00 81.69 103 PHE A C 1
ATOM 867 O O . PHE A 1 103 ? 2.225 -3.920 -30.968 1.00 81.69 103 PHE A O 1
ATOM 874 N N . HIS A 1 104 ? 2.288 -2.584 -29.162 1.00 80.81 104 HIS A N 1
ATOM 875 C CA . HIS A 1 104 ? 1.183 -1.724 -29.577 1.00 80.81 104 HIS A CA 1
ATOM 876 C C . HIS A 1 104 ? 1.497 -0.955 -30.862 1.00 80.81 104 HIS A C 1
ATOM 878 O O . HIS A 1 104 ? 0.658 -0.957 -31.758 1.00 80.81 104 HIS A O 1
ATOM 884 N N . CYS A 1 105 ? 2.693 -0.377 -30.997 1.00 78.31 105 CYS A N 1
ATOM 885 C CA . CYS A 1 105 ? 3.138 0.285 -32.223 1.00 78.31 105 CYS A CA 1
ATOM 886 C C . CYS A 1 105 ? 3.084 -0.685 -33.409 1.00 78.31 105 CYS A C 1
ATOM 888 O O . CYS A 1 105 ? 2.422 -0.435 -34.415 1.00 78.31 105 CYS A O 1
ATOM 890 N N . ARG A 1 106 ? 3.676 -1.876 -33.256 1.00 73.19 106 ARG A N 1
ATOM 891 C CA . ARG A 1 106 ? 3.668 -2.888 -34.322 1.00 73.19 106 ARG A CA 1
ATOM 892 C C . ARG A 1 106 ? 2.263 -3.347 -34.710 1.00 73.19 106 ARG A C 1
ATOM 894 O O . ARG A 1 106 ? 1.986 -3.499 -35.895 1.00 73.19 106 ARG A O 1
ATOM 901 N N . ARG A 1 107 ? 1.375 -3.584 -33.738 1.00 73.81 107 ARG A N 1
ATOM 902 C CA . ARG A 1 107 ? 0.055 -4.186 -33.992 1.00 73.81 107 ARG A CA 1
ATOM 903 C C . ARG A 1 107 ? -1.051 -3.180 -34.311 1.00 73.81 107 ARG A C 1
ATOM 905 O O . ARG A 1 107 ? -1.911 -3.487 -35.130 1.00 73.81 107 ARG A O 1
ATOM 912 N N . TYR A 1 108 ? -1.063 -2.026 -33.655 1.00 75.19 108 TYR A N 1
ATOM 913 C CA . TYR A 1 108 ? -2.158 -1.057 -33.740 1.00 75.19 108 TYR A CA 1
ATOM 914 C C . TYR A 1 108 ? -1.781 0.219 -34.501 1.00 75.19 108 TYR A C 1
ATOM 916 O O . TYR A 1 108 ? -2.653 0.785 -35.154 1.00 75.19 108 TYR A O 1
ATOM 924 N N . GLU A 1 109 ? -0.517 0.660 -34.504 1.00 62.16 109 GLU A N 1
ATOM 925 C CA . GLU A 1 109 ? -0.134 1.845 -35.297 1.00 62.16 109 GLU A CA 1
ATOM 926 C C . GLU A 1 109 ? -0.005 1.521 -36.789 1.00 62.16 109 GLU A C 1
ATOM 928 O O . GLU A 1 109 ? -0.422 2.331 -37.611 1.00 62.16 109 GLU A O 1
ATOM 933 N N . CYS A 1 110 ? 0.406 0.301 -37.159 1.00 54.44 110 CYS A N 1
ATOM 934 C CA . CYS A 1 110 ? 0.391 -0.140 -38.562 1.00 54.44 110 CYS A CA 1
ATOM 935 C C . CYS A 1 110 ? -1.028 -0.136 -39.182 1.00 54.44 110 CYS A C 1
ATOM 937 O O . CYS A 1 110 ? -1.175 0.035 -40.390 1.00 54.44 110 CYS A O 1
ATOM 939 N N . LEU A 1 111 ? -2.078 -0.262 -38.357 1.00 49.81 111 LEU A N 1
ATOM 940 C CA . LEU A 1 111 ? -3.477 -0.202 -38.798 1.00 49.81 111 LEU A CA 1
ATOM 941 C C . LEU A 1 111 ? -3.954 1.246 -39.034 1.00 49.81 111 LEU A C 1
ATOM 943 O O . LEU A 1 111 ? -4.743 1.503 -39.945 1.00 49.81 111 LEU A O 1
ATOM 947 N N . ASN A 1 112 ? -3.441 2.195 -38.245 1.00 46.19 112 ASN A N 1
ATOM 948 C CA . ASN A 1 112 ? -3.821 3.611 -38.298 1.00 46.19 112 ASN A CA 1
ATOM 949 C C . ASN A 1 112 ? -3.045 4.407 -39.362 1.00 46.19 112 ASN A C 1
ATOM 951 O O . ASN A 1 112 ? -3.500 5.467 -39.782 1.00 46.19 112 ASN A O 1
ATOM 955 N N . SER A 1 113 ? -1.908 3.899 -39.846 1.00 48.34 113 SER A N 1
ATOM 956 C CA . SER A 1 113 ? -1.101 4.530 -40.906 1.00 48.34 113 SER A CA 1
ATOM 957 C C . SER A 1 113 ? -1.595 4.248 -42.331 1.00 48.34 113 SER A C 1
ATOM 959 O O . SER A 1 113 ? -0.872 4.495 -43.293 1.00 48.34 113 SER A O 1
ATOM 961 N N . SER A 1 114 ? -2.830 3.771 -42.506 1.00 48.56 114 SER A N 1
ATOM 962 C CA . SER A 1 114 ? -3.425 3.555 -43.836 1.00 48.56 114 SER A CA 1
ATOM 963 C C . SER A 1 114 ? -3.721 4.859 -44.601 1.00 48.56 114 SER A C 1
ATOM 965 O O . SER A 1 114 ? -4.315 4.795 -45.673 1.00 48.56 114 SER A O 1
ATOM 967 N N . HIS A 1 115 ? -3.322 6.027 -44.078 1.00 49.09 115 HIS A N 1
ATOM 968 C CA . HIS A 1 115 ? -3.661 7.324 -44.661 1.00 49.09 115 HIS A CA 1
ATOM 969 C C . HIS A 1 115 ? -2.507 8.283 -44.982 1.00 49.09 115 HIS A C 1
ATOM 971 O O . HIS A 1 115 ? -2.805 9.356 -45.493 1.00 49.09 115 HIS A O 1
ATOM 977 N N . ASP A 1 116 ? -1.233 7.924 -44.784 1.00 43.62 116 ASP A N 1
ATOM 978 C CA . ASP A 1 116 ? -0.143 8.784 -45.274 1.00 43.62 116 ASP A CA 1
ATOM 979 C C . ASP A 1 116 ? 1.109 7.983 -45.664 1.00 43.62 116 ASP A C 1
ATOM 981 O O . ASP A 1 116 ? 1.681 7.236 -44.867 1.00 43.62 116 ASP A O 1
ATOM 985 N N . GLY A 1 117 ? 1.490 8.086 -46.939 1.00 51.31 117 GLY A N 1
ATOM 986 C CA . GLY A 1 117 ? 2.424 7.190 -47.632 1.00 51.31 117 GLY A CA 1
ATOM 987 C C . GLY A 1 117 ? 3.901 7.330 -47.256 1.00 51.31 117 GLY A C 1
ATOM 988 O O . GLY A 1 117 ? 4.696 6.476 -47.647 1.00 51.31 117 GLY A O 1
ATOM 989 N N . ASP A 1 118 ? 4.273 8.335 -46.463 1.00 51.06 118 ASP A N 1
ATOM 990 C CA . ASP A 1 118 ? 5.678 8.729 -46.296 1.00 51.06 118 ASP A CA 1
ATOM 991 C C . ASP A 1 118 ? 6.377 8.127 -45.060 1.00 51.06 118 ASP A C 1
ATOM 993 O O . ASP A 1 118 ? 7.607 8.091 -44.998 1.00 51.06 118 ASP A O 1
ATOM 997 N N . PHE A 1 119 ? 5.642 7.557 -44.094 1.00 50.41 119 PHE A N 1
ATOM 998 C CA . PHE A 1 119 ? 6.235 7.025 -42.847 1.00 50.41 119 PHE A CA 1
ATOM 999 C C . PHE A 1 119 ? 6.666 5.542 -42.914 1.00 50.41 119 PHE A C 1
ATOM 1001 O O . PHE A 1 119 ? 7.301 5.014 -41.993 1.00 50.41 119 PHE A O 1
ATOM 1008 N N . LYS A 1 120 ? 6.350 4.844 -44.015 1.00 51.56 120 LYS A N 1
ATOM 1009 C CA . LYS A 1 120 ? 6.696 3.421 -44.206 1.00 51.56 120 LYS A CA 1
ATOM 1010 C C . LYS A 1 120 ? 8.197 3.173 -44.354 1.00 51.56 120 LYS A C 1
ATOM 1012 O O . LYS A 1 120 ? 8.659 2.088 -44.018 1.00 51.56 120 LYS A O 1
ATOM 1017 N N . ASN A 1 121 ? 8.957 4.160 -44.822 1.00 46.19 121 ASN A N 1
ATOM 1018 C CA . ASN A 1 121 ? 10.378 3.968 -45.119 1.00 46.19 121 ASN A CA 1
ATOM 1019 C C . ASN A 1 121 ? 11.258 4.107 -43.866 1.00 46.19 121 ASN A C 1
ATOM 1021 O O . ASN A 1 121 ? 12.227 3.373 -43.729 1.00 46.19 121 ASN A O 1
ATOM 1025 N N . MET A 1 122 ? 10.877 4.948 -42.895 1.00 46.00 122 MET A N 1
ATOM 1026 C CA . MET A 1 122 ? 11.655 5.129 -41.658 1.00 46.00 122 MET A CA 1
ATOM 1027 C C . MET A 1 122 ? 11.447 3.995 -40.643 1.00 46.00 122 MET A C 1
ATOM 1029 O O . MET A 1 122 ? 12.352 3.644 -39.892 1.00 46.00 122 MET A O 1
ATOM 1033 N N . THR A 1 123 ? 10.259 3.388 -40.628 1.00 51.91 123 THR A N 1
ATOM 1034 C CA . THR A 1 123 ? 9.952 2.250 -39.748 1.00 51.91 123 THR A CA 1
ATOM 1035 C C . THR A 1 123 ? 10.574 0.950 -40.255 1.00 51.91 123 THR A C 1
ATOM 1037 O O . THR A 1 123 ? 11.012 0.126 -39.456 1.00 51.91 123 THR A O 1
ATOM 1040 N N . LYS A 1 124 ? 10.692 0.771 -41.574 1.00 50.97 124 LYS A N 1
ATOM 1041 C CA . LYS A 1 124 ? 11.270 -0.443 -42.157 1.00 50.97 124 LYS A CA 1
ATOM 1042 C C . LYS A 1 124 ? 12.740 -0.641 -41.773 1.00 50.97 124 LYS A C 1
ATOM 1044 O O . LYS A 1 124 ? 13.113 -1.763 -41.454 1.00 50.97 124 LYS A O 1
ATOM 1049 N N . ASP A 1 125 ? 13.519 0.436 -41.698 1.00 51.31 125 ASP A N 1
ATOM 1050 C CA . ASP A 1 125 ? 14.949 0.368 -41.365 1.00 51.31 125 ASP A CA 1
ATOM 1051 C C . ASP A 1 125 ? 15.208 0.234 -39.853 1.00 51.31 125 ASP A C 1
ATOM 1053 O O . ASP A 1 12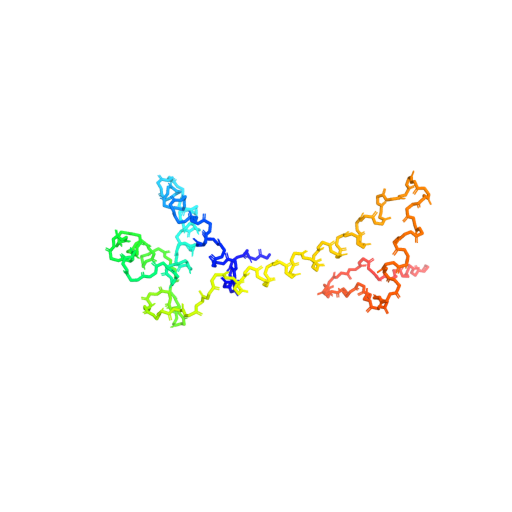5 ? 16.206 -0.355 -39.447 1.00 51.31 125 ASP A O 1
ATOM 1057 N N . PHE A 1 126 ? 14.290 0.710 -39.002 1.00 52.94 126 PHE A N 1
ATOM 1058 C CA . PHE A 1 126 ? 14.408 0.596 -37.539 1.00 52.94 126 PHE A CA 1
ATOM 1059 C C . PHE A 1 126 ? 13.926 -0.757 -36.984 1.00 52.94 126 PHE A C 1
ATOM 1061 O O . PHE A 1 126 ? 14.331 -1.155 -35.894 1.00 52.94 126 PHE A O 1
ATOM 1068 N N . PHE A 1 127 ? 13.056 -1.465 -37.715 1.00 53.12 127 PHE A N 1
ATOM 1069 C CA . PHE A 1 127 ? 12.469 -2.751 -37.309 1.00 53.12 127 PHE A CA 1
ATOM 1070 C C . PHE A 1 127 ? 12.964 -3.955 -38.135 1.00 53.12 127 PHE A C 1
ATOM 1072 O O . PHE A 1 127 ? 12.504 -5.072 -37.901 1.00 53.12 127 PHE A O 1
ATOM 1079 N N . ALA A 1 128 ? 13.899 -3.757 -39.074 1.00 52.19 128 ALA A N 1
ATOM 1080 C CA . ALA A 1 128 ? 14.440 -4.820 -39.930 1.00 52.19 128 ALA A CA 1
ATOM 1081 C C . ALA A 1 128 ? 15.194 -5.929 -39.166 1.00 52.19 128 ALA A C 1
ATOM 1083 O O . ALA A 1 128 ? 15.304 -7.036 -39.683 1.00 52.19 128 ALA A O 1
ATOM 1084 N N . ASP A 1 129 ? 15.672 -5.656 -37.948 1.00 46.44 129 ASP A N 1
ATOM 1085 C CA . ASP A 1 129 ? 16.478 -6.602 -37.159 1.00 46.44 129 ASP A CA 1
ATOM 1086 C C . ASP A 1 129 ? 15.647 -7.506 -36.214 1.00 46.44 129 ASP A C 1
ATOM 1088 O O . ASP A 1 129 ? 16.168 -8.464 -35.658 1.00 46.44 129 ASP A O 1
ATOM 1092 N N . ASP A 1 130 ? 14.338 -7.259 -36.044 1.00 49.69 130 ASP A N 1
ATOM 1093 C CA . ASP A 1 130 ? 13.473 -7.974 -35.070 1.00 49.69 130 ASP A CA 1
ATOM 1094 C C . ASP A 1 130 ? 12.444 -8.897 -35.768 1.00 49.69 130 ASP A C 1
ATOM 1096 O O . ASP A 1 130 ? 11.291 -9.035 -35.341 1.00 49.69 130 ASP A O 1
ATOM 1100 N N . PHE A 1 131 ? 12.832 -9.498 -36.901 1.00 51.91 131 PHE A N 1
ATOM 1101 C CA . PHE A 1 131 ? 11.995 -10.410 -37.691 1.00 51.91 131 PHE A CA 1
ATOM 1102 C C . PHE A 1 131 ? 12.042 -11.844 -37.136 1.00 51.91 131 PHE A C 1
ATOM 1104 O O . PHE A 1 131 ? 12.838 -12.666 -37.569 1.00 51.91 131 PHE A O 1
ATOM 1111 N N . HIS A 1 132 ? 11.175 -12.129 -36.160 1.00 48.31 132 HIS A N 1
ATOM 1112 C CA . HIS A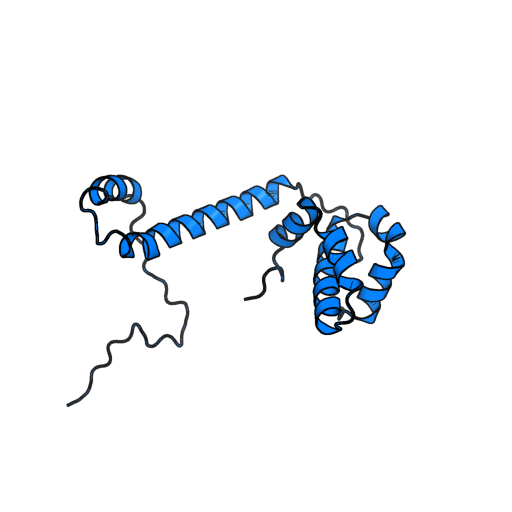 1 132 ? 10.328 -13.335 -36.082 1.00 48.31 132 HIS A CA 1
ATOM 1113 C C . HIS A 1 132 ? 9.601 -13.346 -34.732 1.00 48.31 132 HIS A C 1
ATOM 1115 O O . HIS A 1 132 ? 9.957 -14.062 -33.798 1.00 48.31 132 HIS A O 1
ATOM 1121 N N . PHE A 1 133 ? 8.539 -12.555 -34.617 1.00 51.94 133 PHE A N 1
ATOM 1122 C CA . PHE A 1 133 ? 7.537 -12.816 -33.591 1.00 51.94 133 PHE A CA 1
ATOM 1123 C C . PHE A 1 133 ? 6.171 -12.867 -34.260 1.00 51.94 133 PHE A C 1
ATOM 1125 O O . PHE A 1 133 ? 5.488 -11.855 -34.413 1.00 51.94 133 PHE A O 1
ATOM 1132 N N . GLU A 1 134 ? 5.805 -14.061 -34.721 1.00 54.97 134 GLU A N 1
ATOM 1133 C CA . GLU A 1 134 ? 4.430 -14.352 -35.109 1.00 54.97 134 GLU A CA 1
ATOM 1134 C C . GLU A 1 134 ? 3.526 -14.173 -33.887 1.00 54.97 134 GLU A C 1
ATOM 1136 O O . GLU A 1 134 ? 3.935 -14.393 -32.742 1.00 54.97 134 GLU A O 1
ATOM 1141 N N . SER A 1 135 ? 2.291 -13.723 -34.106 1.00 51.78 135 SER A N 1
ATOM 1142 C CA . SER A 1 135 ? 1.321 -13.619 -33.023 1.00 51.78 135 SER A CA 1
ATOM 1143 C C . SER A 1 135 ? 1.088 -15.006 -32.431 1.00 51.78 135 SER A C 1
ATOM 1145 O O . SER A 1 135 ? 0.391 -15.822 -33.026 1.00 51.78 135 SER A O 1
ATOM 1147 N N . VAL A 1 136 ? 1.665 -15.273 -31.260 1.00 52.00 136 VAL A N 1
ATOM 1148 C CA . VAL A 1 136 ? 1.411 -16.523 -30.546 1.00 52.00 136 VAL A CA 1
ATOM 1149 C C . VAL A 1 136 ? -0.022 -16.472 -30.026 1.00 52.00 136 VAL A C 1
ATOM 1151 O O . VAL A 1 136 ? -0.333 -15.727 -29.087 1.00 52.00 136 VAL A O 1
ATOM 1154 N N . ASP A 1 137 ? -0.908 -17.237 -30.660 1.00 52.66 137 ASP A N 1
ATOM 1155 C CA . ASP A 1 137 ? -2.280 -17.410 -30.199 1.00 52.66 137 ASP A CA 1
ATOM 1156 C C . ASP A 1 137 ? -2.275 -18.281 -28.935 1.00 52.66 137 ASP A C 1
ATOM 1158 O O . ASP A 1 137 ? -2.387 -19.503 -28.961 1.00 52.66 137 ASP A O 1
ATOM 1162 N N . ASN A 1 138 ? -2.083 -17.633 -27.786 1.00 58.75 138 ASN A N 1
ATOM 1163 C CA . ASN A 1 138 ? -2.085 -18.293 -26.479 1.00 58.75 138 ASN A CA 1
ATOM 1164 C C . ASN A 1 138 ? -3.498 -18.699 -26.022 1.00 58.75 138 ASN A C 1
ATOM 1166 O O . ASN A 1 138 ? -3.674 -19.208 -24.911 1.00 58.75 138 ASN A O 1
ATOM 1170 N N . CYS A 1 139 ? -4.523 -18.422 -26.827 1.00 60.19 139 CYS A N 1
ATOM 1171 C CA . CYS A 1 139 ? -5.898 -18.751 -26.524 1.00 60.19 139 CYS A CA 1
ATOM 1172 C C . CYS A 1 139 ? -6.273 -20.036 -27.269 1.00 60.19 139 CYS A C 1
ATOM 1174 O O . CYS A 1 139 ? -6.745 -19.999 -28.396 1.00 60.19 139 CYS A O 1
ATOM 1176 N N . ILE A 1 140 ? -6.128 -21.184 -26.603 1.00 59.62 140 ILE A N 1
ATOM 1177 C CA . ILE A 1 140 ? -6.518 -22.517 -27.114 1.00 59.62 140 ILE A CA 1
ATOM 1178 C C . ILE A 1 140 ? -7.991 -22.637 -27.563 1.00 59.62 140 ILE A C 1
ATOM 1180 O O . ILE A 1 140 ? -8.372 -23.652 -28.133 1.00 59.62 140 ILE A O 1
ATOM 1184 N N . SER A 1 141 ? -8.827 -21.629 -27.297 1.00 59.91 141 SER A N 1
ATOM 1185 C CA . SER A 1 141 ? -10.224 -21.549 -27.742 1.00 59.91 141 SER A CA 1
ATOM 1186 C C . SER A 1 141 ? -10.470 -20.478 -28.815 1.00 59.91 141 SER A C 1
ATOM 1188 O O . SER A 1 141 ? -11.623 -20.155 -29.097 1.00 59.91 141 SER A O 1
ATOM 1190 N N . SER A 1 142 ? -9.423 -19.847 -29.347 1.00 65.06 142 SER A N 1
ATOM 1191 C CA . SER A 1 142 ? -9.526 -18.849 -30.411 1.00 65.06 142 SER A CA 1
ATOM 1192 C C . SER A 1 142 ? -9.818 -19.546 -31.739 1.00 65.06 142 SER A C 1
ATOM 1194 O O . SER A 1 142 ? -8.987 -20.275 -32.265 1.00 65.06 142 SER A O 1
ATOM 1196 N N . VAL A 1 143 ? -11.021 -19.328 -32.273 1.00 56.97 143 VAL A N 1
ATOM 1197 C CA . VAL A 1 143 ? -11.463 -19.857 -33.582 1.00 56.97 143 VAL A CA 1
ATOM 1198 C C . VAL A 1 143 ? -11.236 -18.822 -34.699 1.00 56.97 143 VAL A C 1
ATOM 1200 O O . VAL A 1 143 ? -11.505 -19.074 -35.864 1.00 56.97 143 VAL A O 1
ATOM 1203 N N . LEU A 1 144 ? -10.722 -17.633 -34.360 1.00 50.31 144 LEU A N 1
ATOM 1204 C CA . LEU A 1 144 ? -10.561 -16.511 -35.295 1.00 50.31 144 LEU A CA 1
ATOM 1205 C C . LEU A 1 144 ? -9.437 -16.721 -36.322 1.00 50.31 144 LEU A C 1
ATOM 1207 O O . LEU A 1 144 ? -9.381 -15.989 -37.306 1.00 50.31 144 LEU A O 1
ATOM 1211 N N . SER A 1 145 ? -8.567 -17.705 -36.090 1.00 55.22 145 SER A N 1
ATOM 1212 C CA . SER A 1 145 ? -7.408 -18.021 -36.935 1.00 55.22 145 SER A CA 1
ATOM 1213 C C . SER A 1 145 ? -7.577 -19.331 -37.718 1.00 55.22 145 SER A C 1
ATOM 1215 O O . SER A 1 145 ? -6.645 -19.756 -38.394 1.00 55.22 145 SER A O 1
ATOM 1217 N N . GLN A 1 146 ? -8.726 -20.005 -37.598 1.00 55.84 146 GLN A N 1
ATOM 1218 C CA . GLN A 1 146 ? -8.973 -21.297 -38.236 1.00 55.84 146 GLN A CA 1
ATOM 1219 C C . GLN A 1 146 ? -9.718 -21.083 -39.558 1.00 55.84 146 GLN A C 1
ATOM 1221 O O . GLN A 1 146 ? -10.796 -20.488 -39.572 1.00 55.84 146 GLN A O 1
ATOM 1226 N N . GLU A 1 147 ? -9.143 -21.551 -40.669 1.00 51.50 147 GLU A N 1
ATOM 1227 C CA . GLU A 1 147 ? -9.823 -21.576 -41.967 1.00 51.50 147 GLU A CA 1
ATOM 1228 C C . GLU A 1 147 ? -11.023 -22.526 -41.857 1.00 51.50 147 GLU A C 1
ATOM 1230 O O . GLU A 1 147 ? -10.875 -23.741 -41.719 1.00 51.50 147 GLU A O 1
ATOM 1235 N N . ILE A 1 148 ? -12.231 -21.962 -41.826 1.00 60.50 148 ILE A N 1
ATOM 1236 C CA . ILE A 1 148 ? -13.464 -22.744 -41.857 1.00 60.50 148 ILE A CA 1
ATOM 1237 C C . ILE A 1 148 ? -13.684 -23.132 -43.318 1.00 60.50 148 ILE A C 1
ATOM 1239 O O . ILE A 1 148 ? -14.257 -22.361 -44.089 1.00 60.50 148 ILE A O 1
ATOM 1243 N N . GLU A 1 149 ? -13.220 -24.320 -43.705 1.00 61.94 149 GLU A N 1
ATOM 1244 C CA . GLU A 1 149 ? -13.672 -24.948 -44.945 1.00 61.94 149 GLU A CA 1
ATOM 1245 C C . GLU A 1 149 ? -15.165 -25.262 -44.802 1.00 61.94 149 GLU A C 1
ATOM 1247 O O . GLU A 1 149 ? -15.580 -26.189 -44.102 1.00 61.94 149 GLU A O 1
ATOM 1252 N N . LEU A 1 150 ? -15.995 -24.443 -45.445 1.00 60.25 150 LEU A N 1
ATOM 1253 C CA . LEU A 1 150 ? -17.397 -24.768 -45.655 1.00 60.25 150 LEU A CA 1
ATOM 1254 C C . LEU A 1 150 ? -17.441 -25.922 -46.660 1.00 60.25 150 LEU A C 1
ATOM 1256 O O . LEU A 1 150 ? -17.193 -25.719 -47.848 1.00 60.25 150 LEU A O 1
ATOM 1260 N N . MET A 1 151 ? -17.713 -27.136 -46.173 1.00 57.59 151 MET A N 1
ATOM 1261 C CA . MET A 1 151 ? -18.011 -28.261 -47.059 1.00 57.59 151 MET A CA 1
ATOM 1262 C C . MET A 1 151 ? -19.244 -27.937 -47.927 1.00 57.59 151 MET A C 1
ATOM 1264 O O . MET A 1 151 ? -20.160 -27.271 -47.435 1.00 57.59 151 MET A O 1
ATOM 1268 N N . PRO A 1 152 ? -19.246 -28.384 -49.197 1.00 58.31 152 PRO A N 1
ATOM 1269 C CA . PRO A 1 152 ? -20.298 -28.095 -50.172 1.00 58.31 152 PRO A CA 1
ATOM 1270 C C . PRO A 1 152 ? -21.657 -28.714 -49.826 1.00 58.31 152 PRO A C 1
ATOM 1272 O O . PRO A 1 152 ? -21.688 -29.780 -49.167 1.00 58.31 152 PRO A O 1
#

Radius of gyration: 22.93 Å; chains: 1; bounding box: 37×37×65 Å